Protein AF-A0ABD7S335-F1 (afdb_monomer_lite)

Structure (mmCIF, N/CA/C/O backbone):
data_AF-A0ABD7S335-F1
#
_entry.id   AF-A0ABD7S335-F1
#
loop_
_atom_site.group_PDB
_atom_site.id
_atom_site.type_symbol
_atom_site.label_atom_id
_atom_site.label_alt_id
_atom_site.label_comp_id
_atom_site.label_asym_id
_atom_site.label_entity_id
_atom_site.label_seq_id
_atom_site.pdbx_PDB_ins_code
_atom_site.Cartn_x
_atom_site.Cartn_y
_atom_site.Cartn_z
_atom_site.occupancy
_atom_site.B_iso_or_equiv
_atom_site.auth_seq_id
_atom_site.auth_comp_id
_atom_site.auth_asym_id
_atom_site.auth_atom_id
_atom_site.pdbx_PDB_model_num
ATOM 1 N N . MET A 1 1 ? -9.966 -29.761 9.589 1.00 39.41 1 MET A N 1
ATOM 2 C CA . MET A 1 1 ? -9.600 -28.384 9.201 1.00 39.41 1 MET A CA 1
ATOM 3 C C . MET A 1 1 ? -9.824 -28.304 7.700 1.00 39.41 1 MET A C 1
ATOM 5 O O . MET A 1 1 ? -9.151 -29.028 6.985 1.00 39.41 1 MET A O 1
ATOM 9 N N . GLN A 1 2 ? -10.872 -27.621 7.236 1.00 39.53 2 GLN A N 1
ATOM 10 C CA . GLN A 1 2 ? -11.146 -27.515 5.799 1.00 39.53 2 GLN A CA 1
ATOM 11 C C . GLN A 1 2 ? -10.191 -26.479 5.203 1.00 39.53 2 GLN A C 1
ATOM 13 O O . GLN A 1 2 ? -10.205 -25.332 5.644 1.00 39.53 2 GLN A O 1
ATOM 18 N N . ASP A 1 3 ? -9.372 -26.894 4.235 1.00 47.09 3 ASP A N 1
ATOM 19 C CA . ASP A 1 3 ? -8.602 -25.991 3.378 1.00 47.09 3 ASP A CA 1
ATOM 20 C C . ASP A 1 3 ? -9.585 -25.100 2.619 1.00 47.09 3 ASP A C 1
ATOM 22 O O . ASP A 1 3 ? -10.201 -25.501 1.626 1.00 47.09 3 ASP A O 1
ATOM 26 N N . GLN A 1 4 ? -9.792 -23.892 3.133 1.00 54.81 4 GLN A N 1
ATOM 27 C CA . GLN A 1 4 ? -10.591 -22.884 2.465 1.00 54.81 4 GLN A CA 1
ATOM 28 C C . GLN A 1 4 ? -9.792 -22.447 1.234 1.00 54.81 4 GLN A C 1
ATOM 30 O O . GLN A 1 4 ? -8.746 -21.809 1.354 1.00 54.81 4 GLN A O 1
ATOM 35 N N . LYS A 1 5 ? -10.234 -22.873 0.044 1.00 60.12 5 LYS A N 1
ATOM 36 C CA . LYS A 1 5 ? -9.581 -22.487 -1.210 1.00 60.12 5 LYS A CA 1
ATOM 37 C C . LYS A 1 5 ? -9.500 -20.955 -1.277 1.00 60.12 5 LYS A C 1
ATOM 39 O O . LYS A 1 5 ? -10.517 -20.308 -1.022 1.00 60.12 5 LYS A O 1
ATOM 44 N N . PRO A 1 6 ? -8.333 -20.384 -1.622 1.00 65.50 6 PRO A N 1
ATOM 45 C CA . PRO A 1 6 ? -8.178 -18.941 -1.725 1.00 65.50 6 PRO A CA 1
ATOM 46 C C . PRO A 1 6 ? -9.188 -18.363 -2.723 1.00 65.50 6 PRO A C 1
ATOM 48 O O . PRO A 1 6 ? -9.331 -18.876 -3.836 1.00 65.50 6 PRO A O 1
ATOM 51 N N . ASP A 1 7 ? -9.882 -17.297 -2.322 1.00 82.12 7 ASP A N 1
ATOM 52 C CA . ASP A 1 7 ? -10.802 -16.557 -3.187 1.00 82.12 7 ASP A CA 1
ATOM 53 C C . ASP A 1 7 ? -9.993 -15.715 -4.183 1.00 82.12 7 ASP A C 1
ATOM 55 O O . ASP A 1 7 ? -9.664 -14.548 -3.954 1.00 82.12 7 ASP A O 1
ATOM 59 N N . ILE A 1 8 ? -9.618 -16.352 -5.293 1.00 84.56 8 ILE A N 1
ATOM 60 C CA . ILE A 1 8 ? -8.799 -15.748 -6.347 1.00 84.56 8 ILE A CA 1
ATOM 61 C C . ILE A 1 8 ? -9.433 -14.462 -6.887 1.00 84.56 8 ILE A C 1
ATOM 63 O O . ILE A 1 8 ? -8.711 -13.501 -7.145 1.00 84.56 8 ILE A O 1
ATOM 67 N N . ALA A 1 9 ? -10.764 -14.406 -7.006 1.00 89.06 9 ALA A N 1
ATOM 68 C CA . ALA A 1 9 ? -11.453 -13.222 -7.515 1.00 89.06 9 ALA A CA 1
ATOM 69 C C . ALA A 1 9 ? -11.210 -12.012 -6.605 1.00 89.06 9 ALA A C 1
ATOM 71 O O . ALA A 1 9 ? -10.901 -10.918 -7.080 1.00 89.06 9 ALA A O 1
ATOM 72 N N . ARG A 1 10 ? -11.265 -12.223 -5.289 1.00 90.69 10 ARG A N 1
ATOM 73 C CA . ARG A 1 10 ? -11.003 -11.174 -4.305 1.00 90.69 10 ARG A CA 1
ATOM 74 C C . ARG A 1 10 ? -9.561 -10.674 -4.338 1.00 90.69 10 ARG A C 1
ATOM 76 O O . ARG A 1 10 ? -9.346 -9.464 -4.258 1.00 90.69 10 ARG A O 1
ATOM 83 N N . TYR A 1 11 ? -8.582 -11.566 -4.497 1.00 91.12 11 TYR A N 1
ATOM 84 C CA . TYR A 1 11 ? -7.186 -11.151 -4.671 1.00 91.12 11 TYR A CA 1
ATOM 85 C C . TYR A 1 11 ? -6.996 -10.347 -5.958 1.00 91.12 11 TYR A C 1
ATOM 87 O O . TYR A 1 11 ? -6.361 -9.297 -5.916 1.00 91.12 11 TYR A O 1
ATOM 95 N N . CYS A 1 12 ? -7.591 -10.776 -7.076 1.00 91.81 12 CYS A N 1
ATOM 96 C CA . CYS A 1 12 ? -7.545 -10.033 -8.336 1.00 91.81 12 CYS A CA 1
ATOM 97 C C . CYS A 1 12 ? -8.114 -8.615 -8.194 1.00 91.81 12 CYS A C 1
ATOM 99 O O . CYS A 1 12 ? -7.468 -7.670 -8.637 1.00 91.81 12 CYS A O 1
ATOM 101 N N . ILE A 1 13 ? -9.258 -8.450 -7.520 1.00 94.12 13 ILE A N 1
ATOM 102 C CA . ILE A 1 13 ? -9.856 -7.129 -7.257 1.00 94.12 13 ILE A CA 1
ATOM 103 C C . ILE A 1 13 ? -8.907 -6.249 -6.433 1.00 94.12 13 ILE A C 1
ATOM 105 O O . ILE A 1 13 ? -8.735 -5.069 -6.737 1.00 94.12 13 ILE A O 1
ATOM 109 N N . ALA A 1 14 ? -8.268 -6.809 -5.404 1.00 95.25 14 ALA A N 1
ATOM 110 C CA . ALA A 1 14 ? -7.323 -6.069 -4.572 1.00 95.25 14 ALA A CA 1
ATOM 111 C C . ALA A 1 14 ? -6.071 -5.639 -5.358 1.00 95.25 14 ALA A C 1
ATOM 113 O O . ALA A 1 14 ? -5.655 -4.486 -5.260 1.00 95.25 14 ALA A O 1
ATOM 114 N N . ILE A 1 15 ? -5.513 -6.535 -6.179 1.00 93.75 15 ILE A N 1
ATOM 115 C CA . ILE A 1 15 ? -4.369 -6.257 -7.064 1.00 93.75 15 ILE A CA 1
ATOM 116 C C . ILE A 1 15 ? -4.726 -5.170 -8.080 1.00 93.75 15 ILE A C 1
ATOM 118 O O . ILE A 1 15 ? -3.959 -4.232 -8.285 1.00 93.75 15 ILE A O 1
ATOM 122 N N . GLU A 1 16 ? -5.899 -5.274 -8.703 1.00 93.06 16 GLU A N 1
ATOM 123 C CA . GLU A 1 16 ? -6.377 -4.284 -9.661 1.00 93.06 16 GLU A CA 1
ATOM 124 C C . GLU A 1 16 ? -6.583 -2.919 -8.994 1.00 93.06 16 GLU A C 1
ATOM 126 O O . GLU A 1 16 ? -6.170 -1.898 -9.544 1.00 93.06 16 GLU A O 1
ATOM 131 N N . GLY A 1 17 ? -7.171 -2.888 -7.795 1.00 95.00 17 GLY A N 1
ATOM 132 C CA . GLY A 1 17 ? -7.332 -1.668 -7.006 1.00 95.00 17 GLY A CA 1
ATOM 133 C C . GLY A 1 17 ? -5.994 -1.013 -6.658 1.00 95.00 17 GLY A C 1
ATOM 134 O O . GLY A 1 17 ? -5.850 0.199 -6.821 1.00 95.00 17 GLY A O 1
ATOM 135 N N . ALA A 1 18 ? -5.009 -1.811 -6.240 1.00 94.81 18 ALA A N 1
ATOM 136 C CA . ALA A 1 18 ? -3.652 -1.359 -5.937 1.00 94.81 18 ALA A CA 1
ATOM 137 C C . ALA A 1 18 ? -2.973 -0.745 -7.173 1.00 94.81 18 ALA A C 1
ATOM 139 O O . ALA A 1 18 ? -2.499 0.391 -7.139 1.00 94.81 18 ALA A O 1
ATOM 140 N N . LEU A 1 19 ? -3.024 -1.447 -8.309 1.00 92.19 19 LEU A N 1
ATOM 141 C CA . LEU A 1 19 ? -2.454 -0.955 -9.559 1.00 92.19 19 LEU A CA 1
ATOM 142 C C . LEU A 1 19 ? -3.159 0.319 -10.048 1.00 92.19 19 LEU A C 1
ATOM 144 O O . LEU A 1 19 ? -2.493 1.290 -10.397 1.00 92.19 19 LEU A O 1
ATOM 148 N N . ARG A 1 20 ? -4.498 0.360 -10.034 1.00 91.81 20 ARG A N 1
ATOM 149 C CA . ARG A 1 20 ? -5.276 1.556 -10.410 1.00 91.81 20 ARG A CA 1
ATOM 150 C C . ARG A 1 20 ? -4.929 2.759 -9.535 1.00 91.81 20 ARG A C 1
ATOM 152 O O . ARG A 1 20 ? -4.856 3.872 -10.048 1.00 91.81 20 ARG A O 1
ATOM 159 N N . GLN A 1 21 ? -4.698 2.543 -8.241 1.00 92.12 21 GLN A N 1
ATOM 160 C CA . GLN A 1 21 ? -4.299 3.598 -7.317 1.00 92.12 21 GLN A CA 1
ATOM 161 C C . GLN A 1 21 ? -2.952 4.216 -7.721 1.00 92.12 21 GLN A C 1
ATOM 163 O O . GLN A 1 21 ? -2.857 5.440 -7.797 1.00 92.12 21 GLN A O 1
ATOM 168 N N . VAL A 1 22 ? -1.947 3.405 -8.053 1.00 92.06 22 VAL A N 1
ATOM 169 C CA . VAL A 1 22 ? -0.649 3.910 -8.535 1.00 92.06 22 VAL A CA 1
ATOM 170 C C . VAL A 1 22 ? -0.778 4.580 -9.901 1.00 92.06 22 VAL A C 1
ATOM 172 O O . VAL A 1 22 ? -0.309 5.698 -10.095 1.00 92.06 22 VAL A O 1
ATOM 175 N N . LEU A 1 23 ? -1.462 3.934 -10.847 1.00 89.44 23 LEU A N 1
ATOM 176 C CA . LEU A 1 23 ? -1.638 4.462 -12.203 1.00 89.44 23 LEU A CA 1
ATOM 177 C C . LEU A 1 23 ? -2.492 5.737 -12.245 1.00 89.44 23 LEU A C 1
ATOM 179 O O . LEU A 1 23 ? -2.449 6.462 -13.231 1.00 89.44 23 LEU A O 1
ATOM 183 N N . SER A 1 24 ? -3.239 6.053 -11.185 1.00 89.94 24 SER A N 1
ATOM 184 C CA . SER A 1 24 ? -3.917 7.349 -11.071 1.00 89.94 24 SER A CA 1
ATOM 185 C C . SER A 1 24 ? -2.943 8.529 -10.928 1.00 89.94 24 SER A C 1
ATOM 187 O O . SER A 1 24 ? -3.320 9.657 -11.235 1.00 89.94 24 SER A O 1
ATOM 189 N N . LEU A 1 25 ? -1.698 8.272 -10.505 1.00 88.06 25 LEU A N 1
ATOM 190 C CA . LEU A 1 25 ? -0.647 9.281 -10.331 1.00 88.06 25 LEU A CA 1
ATOM 191 C C . LEU A 1 25 ? 0.219 9.476 -11.575 1.00 88.06 25 LEU A C 1
ATOM 193 O O . LEU A 1 25 ? 0.811 10.537 -11.752 1.00 88.06 25 LEU A O 1
ATOM 197 N N . TYR A 1 26 ? 0.291 8.460 -12.434 1.00 85.38 26 TYR A N 1
ATOM 198 C CA . TYR A 1 26 ? 1.203 8.414 -13.572 1.00 85.38 26 TYR A CA 1
ATOM 199 C C . TYR A 1 26 ? 0.415 8.297 -14.876 1.00 85.38 26 TYR A C 1
ATOM 201 O O . TYR A 1 26 ? -0.357 7.358 -15.073 1.00 85.38 26 TYR A O 1
ATOM 209 N N . LYS A 1 27 ? 0.597 9.249 -15.799 1.00 68.06 27 LYS A N 1
ATOM 210 C CA . LYS A 1 27 ? -0.079 9.203 -17.103 1.00 68.06 27 LYS A CA 1
ATOM 211 C C . LYS A 1 27 ? 0.411 7.997 -17.920 1.00 68.06 27 LYS A C 1
ATOM 213 O O . LYS A 1 27 ? 1.586 7.885 -18.231 1.00 68.06 27 LYS A O 1
ATOM 218 N N . GLN A 1 28 ? -0.541 7.124 -18.259 1.00 65.88 28 GLN A N 1
ATOM 219 C CA . GLN A 1 28 ? -0.529 6.020 -19.234 1.00 65.88 28 GLN A CA 1
ATOM 220 C C . GLN A 1 28 ? 0.839 5.474 -19.691 1.00 65.88 28 GLN A C 1
ATOM 222 O O . GLN A 1 28 ? 1.265 5.688 -20.826 1.00 65.88 28 GLN A O 1
ATOM 227 N N . HIS A 1 29 ? 1.415 4.595 -18.869 1.00 65.00 29 HIS A N 1
ATOM 228 C CA . HIS A 1 29 ? 2.224 3.480 -19.359 1.00 65.00 29 HIS A CA 1
ATOM 229 C C . HIS A 1 29 ? 1.542 2.159 -18.979 1.00 65.00 29 HIS A C 1
ATOM 231 O O . HIS A 1 29 ? 1.222 1.964 -17.805 1.00 65.00 29 HIS A O 1
ATOM 237 N N . PRO A 1 30 ? 1.276 1.249 -19.935 1.00 67.75 30 PRO A N 1
ATOM 238 C CA . PRO A 1 30 ? 0.695 -0.046 -19.611 1.00 67.75 30 PRO A CA 1
ATOM 239 C C . PRO A 1 30 ? 1.702 -0.870 -18.798 1.00 67.75 30 PRO A C 1
ATOM 241 O O . PRO A 1 30 ? 2.723 -1.315 -19.322 1.00 67.75 30 PRO A O 1
ATOM 244 N N . VAL A 1 31 ? 1.402 -1.073 -17.514 1.00 73.44 31 VAL A N 1
ATOM 245 C CA . VAL A 1 31 ? 2.143 -1.972 -16.621 1.00 73.44 31 VAL A CA 1
ATOM 246 C C . VAL A 1 31 ? 1.372 -3.280 -16.510 1.00 73.44 31 VAL A C 1
ATOM 248 O O . VAL A 1 31 ? 0.191 -3.287 -16.168 1.00 73.44 31 VAL A O 1
ATOM 251 N N . SER A 1 32 ? 2.038 -4.394 -16.808 1.00 77.25 32 SER A N 1
ATOM 252 C CA . SER A 1 32 ? 1.488 -5.736 -16.585 1.00 77.25 32 SER A CA 1
ATOM 253 C C . SER A 1 32 ? 2.020 -6.309 -15.274 1.00 77.25 32 SER A C 1
ATOM 255 O O . SER A 1 32 ? 3.164 -6.050 -14.906 1.00 77.25 32 SER A O 1
ATOM 257 N N . ILE A 1 33 ? 1.215 -7.107 -14.572 1.00 78.94 33 ILE A N 1
ATOM 258 C CA . ILE A 1 33 ? 1.623 -7.758 -13.322 1.00 78.94 33 ILE A CA 1
ATOM 259 C C . ILE A 1 33 ? 1.394 -9.259 -13.436 1.00 78.94 33 ILE A C 1
ATOM 261 O O . ILE A 1 33 ? 0.289 -9.717 -13.718 1.00 78.94 33 ILE A O 1
ATOM 265 N N . HIS A 1 34 ? 2.440 -10.024 -13.154 1.00 85.75 34 HIS A N 1
ATOM 266 C CA . HIS A 1 34 ? 2.357 -11.430 -12.796 1.00 85.75 34 HIS A CA 1
ATOM 267 C C . HIS A 1 34 ? 2.606 -11.550 -11.298 1.00 85.75 34 HIS A C 1
ATOM 269 O O . HIS A 1 34 ? 3.662 -11.145 -10.817 1.00 85.75 34 HIS A O 1
ATOM 275 N N . ILE A 1 35 ? 1.654 -12.121 -10.565 1.00 83.62 35 ILE A N 1
ATOM 276 C CA . ILE A 1 35 ? 1.804 -12.364 -9.133 1.00 83.62 35 ILE A CA 1
ATOM 277 C C . ILE A 1 35 ? 1.691 -13.853 -8.829 1.00 83.62 35 ILE A C 1
ATOM 279 O O . ILE A 1 35 ? 0.757 -14.530 -9.256 1.00 83.62 35 ILE A O 1
ATOM 283 N N . TYR A 1 36 ? 2.660 -14.358 -8.078 1.00 87.25 36 TYR A N 1
ATOM 284 C CA . TYR A 1 36 ? 2.686 -15.718 -7.566 1.00 87.25 36 TYR A CA 1
ATOM 285 C C . TYR A 1 36 ? 2.209 -15.691 -6.112 1.00 87.25 36 TYR A C 1
ATOM 287 O O . TYR A 1 36 ? 2.894 -15.152 -5.242 1.00 87.25 36 TYR A O 1
ATOM 295 N N . LEU A 1 37 ? 1.025 -16.250 -5.851 1.00 85.44 37 LEU A N 1
ATOM 296 C CA . LEU A 1 37 ? 0.488 -16.397 -4.497 1.00 85.44 37 LEU A CA 1
ATOM 297 C C . LEU A 1 37 ? 1.050 -17.675 -3.871 1.00 85.44 37 LEU A C 1
ATOM 299 O O . LEU A 1 37 ? 0.798 -18.775 -4.365 1.00 85.44 37 LEU A O 1
ATOM 303 N N . LEU A 1 38 ? 1.835 -17.526 -2.808 1.00 83.25 38 LEU A N 1
ATOM 304 C CA . LEU A 1 38 ? 2.573 -18.619 -2.181 1.00 83.25 38 LEU A CA 1
ATOM 305 C C . LEU A 1 38 ? 1.833 -19.113 -0.937 1.00 83.25 38 LEU A C 1
ATOM 307 O O . LEU A 1 38 ? 1.694 -18.346 0.015 1.00 83.25 38 LEU A O 1
ATOM 311 N N . PRO A 1 39 ? 1.383 -20.376 -0.887 1.00 80.62 39 PRO A N 1
ATOM 312 C CA . PRO A 1 39 ? 0.837 -20.952 0.335 1.00 80.62 39 PRO A CA 1
ATOM 313 C C . PRO A 1 39 ? 1.836 -20.883 1.497 1.00 80.62 39 PRO A C 1
ATOM 315 O O . PRO A 1 39 ? 3.053 -20.890 1.292 1.00 80.62 39 PRO A O 1
ATOM 318 N N . ALA A 1 40 ? 1.327 -20.865 2.729 1.00 69.25 40 ALA A N 1
ATOM 319 C CA . ALA A 1 40 ? 2.171 -20.893 3.918 1.00 69.25 40 ALA A CA 1
ATOM 320 C C . ALA A 1 40 ? 3.139 -22.094 3.886 1.00 69.25 40 ALA A C 1
ATOM 322 O O . ALA A 1 40 ? 2.730 -23.228 3.646 1.00 69.25 40 ALA A O 1
ATOM 323 N N . GLY A 1 41 ? 4.430 -21.839 4.123 1.00 63.16 41 GLY A N 1
ATOM 324 C CA . GLY A 1 41 ? 5.478 -22.868 4.109 1.00 63.16 41 GLY A CA 1
ATOM 325 C C . GLY A 1 41 ? 6.014 -23.246 2.721 1.00 63.16 41 GLY A C 1
ATOM 326 O O . GLY A 1 41 ? 6.905 -24.088 2.638 1.00 63.16 41 GLY A O 1
ATOM 327 N N . ALA A 1 42 ? 5.528 -22.631 1.637 1.00 66.38 42 ALA A N 1
ATOM 328 C CA . ALA A 1 42 ? 6.054 -22.868 0.296 1.00 66.38 42 ALA A CA 1
ATOM 329 C C . ALA A 1 42 ? 7.335 -22.055 0.033 1.00 66.38 42 ALA A C 1
ATOM 331 O O . ALA A 1 42 ? 7.367 -20.836 0.206 1.00 66.38 42 ALA A O 1
ATOM 332 N N . GLY A 1 43 ? 8.389 -22.726 -0.437 1.00 56.91 43 GLY A N 1
ATOM 333 C CA . GLY A 1 43 ? 9.563 -22.065 -1.004 1.00 56.91 43 GLY A CA 1
ATOM 334 C C . GLY A 1 43 ? 9.288 -21.618 -2.440 1.00 56.91 43 GLY A C 1
ATOM 335 O O . GLY A 1 43 ? 8.706 -22.367 -3.223 1.00 56.91 43 GLY A O 1
ATOM 336 N N . PHE A 1 44 ? 9.730 -20.415 -2.804 1.00 57.34 44 PHE A N 1
ATOM 337 C CA . PHE A 1 44 ? 9.610 -19.899 -4.165 1.00 57.34 44 PHE A CA 1
ATOM 338 C C . PHE A 1 44 ? 10.985 -19.602 -4.749 1.00 57.34 44 PHE A C 1
ATOM 340 O O . PHE A 1 44 ? 11.778 -18.861 -4.172 1.00 57.34 44 PHE A O 1
ATOM 347 N N . LYS A 1 45 ? 11.258 -20.180 -5.918 1.00 51.22 45 LYS A N 1
ATOM 348 C CA . LYS A 1 45 ? 12.442 -19.878 -6.716 1.00 51.22 45 LYS A CA 1
ATOM 349 C C . LYS A 1 45 ? 11.985 -19.596 -8.136 1.00 51.22 45 LYS A C 1
ATOM 351 O O . LYS A 1 45 ? 11.616 -20.512 -8.864 1.00 51.22 45 LYS A O 1
ATOM 356 N N . TYR A 1 46 ? 12.022 -18.328 -8.519 1.00 50.47 46 TYR A N 1
ATOM 357 C CA . TYR A 1 46 ? 11.766 -17.909 -9.886 1.00 50.47 46 TYR A CA 1
ATOM 358 C C . TYR A 1 46 ? 13.023 -17.283 -10.462 1.00 50.47 46 TYR A C 1
ATOM 360 O O . TYR A 1 46 ? 13.488 -16.238 -10.017 1.00 50.47 46 TYR A O 1
ATOM 368 N N . THR A 1 47 ? 13.589 -17.957 -11.452 1.00 44.16 47 THR A N 1
ATOM 369 C CA . THR A 1 47 ? 14.720 -17.468 -12.233 1.00 44.16 47 THR A CA 1
ATOM 370 C C . THR A 1 47 ? 14.232 -17.245 -13.654 1.00 44.16 47 THR A C 1
ATOM 372 O O . THR A 1 47 ? 14.098 -18.203 -14.414 1.00 44.16 47 THR A O 1
ATOM 375 N N . LYS A 1 48 ? 13.965 -15.989 -14.021 1.00 44.47 48 LYS A N 1
ATOM 376 C CA . LYS A 1 48 ? 13.873 -15.592 -15.430 1.00 44.47 48 LYS A CA 1
ATOM 377 C C . LYS A 1 48 ? 15.136 -14.831 -15.808 1.00 44.47 48 LYS A C 1
ATOM 379 O O . LYS A 1 48 ? 15.303 -13.669 -15.463 1.00 44.47 48 LYS A O 1
ATOM 384 N N . SER A 1 49 ? 16.014 -15.495 -16.544 1.00 37.78 49 SER A N 1
ATOM 385 C CA . SER A 1 49 ? 17.079 -14.872 -17.321 1.00 37.78 49 SER A CA 1
ATOM 386 C C . SER A 1 49 ? 16.544 -14.626 -18.733 1.00 37.78 49 SER A C 1
ATOM 388 O O . SER A 1 49 ? 16.606 -15.498 -19.593 1.00 37.78 49 SER A O 1
ATOM 390 N N . SER A 1 50 ? 15.970 -13.451 -18.996 1.00 36.09 50 SER A N 1
ATOM 391 C CA . SER A 1 50 ? 15.649 -13.070 -20.377 1.00 36.09 50 SER A CA 1
ATOM 392 C C . SER A 1 50 ? 15.813 -11.574 -20.611 1.00 36.09 50 SER A C 1
ATOM 394 O O . SER A 1 50 ? 14.975 -10.769 -20.215 1.00 36.09 50 SER A O 1
ATOM 396 N N . PHE A 1 51 ? 16.878 -11.236 -21.336 1.00 32.00 51 PHE A N 1
ATOM 397 C CA . PHE A 1 51 ? 17.217 -9.920 -21.884 1.00 32.00 51 PHE A CA 1
ATOM 398 C C . PHE A 1 51 ? 16.330 -9.556 -23.099 1.00 32.00 51 PHE A C 1
ATOM 400 O O . PHE A 1 51 ? 16.811 -9.146 -24.152 1.00 32.00 51 PHE A O 1
ATOM 407 N N . ARG A 1 52 ? 15.010 -9.752 -22.992 1.00 35.25 52 ARG A N 1
ATOM 408 C CA . ARG A 1 52 ? 14.033 -9.284 -23.989 1.00 35.25 52 ARG A CA 1
ATOM 409 C C . ARG A 1 52 ? 12.853 -8.641 -23.277 1.00 35.25 52 ARG A C 1
ATOM 411 O O . ARG A 1 52 ? 11.952 -9.321 -22.797 1.00 35.25 52 ARG A O 1
ATOM 418 N N . VAL A 1 53 ? 12.895 -7.315 -23.214 1.00 41.34 53 VAL A N 1
ATOM 419 C CA . VAL A 1 53 ? 11.817 -6.462 -22.714 1.00 41.34 53 VAL A CA 1
ATOM 420 C C . VAL A 1 53 ? 10.812 -6.279 -23.851 1.00 41.34 53 VAL A C 1
ATOM 422 O O . VAL A 1 53 ? 10.951 -5.379 -24.671 1.00 41.34 53 VAL A O 1
ATOM 425 N N . SER A 1 54 ? 9.817 -7.161 -23.946 1.00 42.09 54 SER A N 1
ATOM 426 C CA . SER A 1 54 ? 8.600 -6.882 -24.718 1.00 42.09 54 SER A CA 1
ATOM 427 C C . SER A 1 54 ? 7.482 -6.541 -23.731 1.00 42.09 54 SER A C 1
ATOM 429 O O . SER A 1 54 ? 6.636 -7.378 -23.424 1.00 42.09 54 SER A O 1
ATOM 431 N N . GLY A 1 55 ? 7.540 -5.331 -23.171 1.00 55.72 55 GLY A N 1
ATOM 432 C CA . GLY A 1 55 ? 6.559 -4.802 -22.220 1.00 55.72 55 GLY A CA 1
ATOM 433 C C . GLY A 1 55 ? 7.066 -4.699 -20.780 1.00 55.72 55 GLY A C 1
ATOM 434 O O . GLY A 1 55 ? 7.873 -5.507 -20.316 1.00 55.72 55 GLY A O 1
ATOM 435 N N . THR A 1 56 ? 6.574 -3.691 -20.063 1.00 68.19 56 THR A N 1
ATOM 436 C CA . THR A 1 56 ? 6.931 -3.426 -18.669 1.00 68.19 56 THR A CA 1
ATOM 437 C C . THR A 1 56 ? 6.099 -4.321 -17.745 1.00 68.19 56 THR A C 1
ATOM 439 O O . THR A 1 56 ? 4.987 -3.972 -17.353 1.00 68.19 56 THR A O 1
ATOM 442 N N . THR A 1 57 ? 6.600 -5.530 -17.464 1.00 76.19 57 THR A N 1
ATOM 443 C CA . THR A 1 57 ? 5.901 -6.526 -16.630 1.00 76.19 57 THR A CA 1
ATOM 444 C C . THR A 1 57 ? 6.592 -6.706 -15.280 1.00 76.19 57 THR A C 1
ATOM 446 O O . THR A 1 57 ? 7.752 -7.115 -15.244 1.00 76.19 57 THR A O 1
ATOM 449 N N . LEU A 1 58 ? 5.871 -6.489 -14.178 1.00 78.75 58 LEU A N 1
ATOM 450 C CA . LEU A 1 58 ? 6.311 -6.853 -12.828 1.00 78.75 58 LEU A CA 1
ATOM 451 C C . LEU A 1 58 ? 6.029 -8.330 -12.566 1.00 78.75 58 LEU A C 1
ATOM 453 O O . LEU A 1 58 ? 4.936 -8.817 -12.840 1.00 78.75 58 LEU A O 1
ATOM 457 N N . SER A 1 59 ? 7.013 -9.052 -12.033 1.00 82.62 59 SER A N 1
ATOM 458 C CA . SER A 1 59 ? 6.844 -10.426 -11.550 1.00 82.62 59 SER A CA 1
ATOM 459 C C . SER A 1 59 ? 7.056 -10.442 -10.042 1.00 82.62 59 SER A C 1
ATOM 461 O O . SER A 1 59 ? 8.186 -10.306 -9.585 1.00 82.62 59 SER A O 1
ATOM 463 N N . LEU A 1 60 ? 5.971 -10.594 -9.288 1.00 83.25 60 LEU A N 1
ATOM 464 C CA . LEU A 1 60 ? 5.929 -10.457 -7.834 1.00 83.25 60 LEU A CA 1
ATOM 465 C C . LEU A 1 60 ? 5.576 -11.787 -7.179 1.00 83.25 60 LEU A C 1
ATOM 467 O O . LEU A 1 60 ? 4.826 -12.581 -7.741 1.00 83.25 60 LEU A O 1
ATOM 471 N N . ALA A 1 61 ? 6.068 -12.021 -5.969 1.00 84.38 61 ALA A N 1
ATOM 472 C CA . ALA A 1 61 ? 5.689 -13.178 -5.170 1.00 84.38 61 ALA A CA 1
ATOM 473 C C . ALA A 1 61 ? 5.180 -12.711 -3.809 1.00 84.38 61 ALA A C 1
ATOM 475 O O . ALA A 1 61 ? 5.864 -11.959 -3.119 1.00 84.38 61 ALA A O 1
ATOM 476 N N . ALA A 1 62 ? 3.982 -13.154 -3.430 1.00 83.94 62 ALA A N 1
ATOM 477 C CA . ALA A 1 62 ? 3.338 -12.751 -2.189 1.00 83.94 62 ALA A CA 1
ATOM 478 C C . ALA A 1 62 ? 2.963 -13.983 -1.353 1.00 83.94 62 ALA A C 1
ATOM 480 O O . ALA A 1 62 ? 2.275 -14.872 -1.863 1.00 83.94 62 ALA A O 1
ATOM 481 N N . PRO A 1 63 ? 3.377 -14.055 -0.076 1.00 84.00 63 PRO A N 1
ATOM 482 C CA . PRO A 1 63 ? 2.924 -15.106 0.822 1.00 84.00 63 PRO A CA 1
ATOM 483 C C . PRO A 1 63 ? 1.440 -14.941 1.169 1.00 84.00 63 PRO A C 1
ATOM 485 O O . PRO A 1 63 ? 0.960 -13.836 1.427 1.00 84.00 63 PRO A O 1
ATOM 488 N N . LEU A 1 64 ? 0.732 -16.065 1.227 1.00 86.25 64 LEU A N 1
ATOM 489 C CA . LEU A 1 64 ? -0.600 -16.179 1.801 1.00 86.25 64 LEU A CA 1
ATOM 490 C C . LEU A 1 64 ? -0.478 -16.545 3.280 1.00 86.25 64 LEU A C 1
ATOM 492 O O . LEU A 1 64 ? 0.172 -17.521 3.659 1.00 86.25 64 LEU A O 1
ATOM 496 N N . PHE A 1 65 ? -1.133 -15.753 4.116 1.00 85.44 65 PHE A N 1
ATOM 497 C CA . PHE A 1 65 ? -1.267 -15.987 5.544 1.00 85.44 65 PHE A CA 1
ATOM 498 C C . PHE A 1 65 ? -2.601 -16.671 5.848 1.00 85.44 65 PHE A C 1
ATOM 500 O O . PHE A 1 65 ? -3.561 -16.567 5.086 1.00 85.44 65 PHE A O 1
ATOM 507 N N . THR A 1 66 ? -2.678 -17.324 7.009 1.00 85.62 66 THR A N 1
ATOM 508 C CA . THR A 1 66 ? -3.937 -17.872 7.542 1.00 85.62 66 THR A CA 1
ATOM 509 C C . THR A 1 66 ? -4.989 -16.787 7.784 1.00 85.62 66 THR A C 1
ATOM 511 O O . THR A 1 66 ? -6.184 -17.044 7.695 1.00 85.62 66 THR A O 1
ATOM 514 N N . ASP A 1 67 ? -4.543 -15.565 8.075 1.00 87.50 67 ASP A N 1
ATOM 515 C CA . ASP A 1 67 ? -5.374 -14.369 8.134 1.00 87.50 67 ASP A CA 1
ATOM 516 C C . ASP A 1 67 ? -5.510 -13.756 6.734 1.00 87.50 67 ASP A C 1
ATOM 518 O O . ASP A 1 67 ? -4.593 -13.106 6.231 1.00 87.50 67 ASP A O 1
ATOM 522 N N . ASP A 1 68 ? -6.670 -13.946 6.109 1.00 88.75 68 ASP A N 1
ATOM 523 C CA . ASP A 1 68 ? -6.948 -13.454 4.758 1.00 88.75 68 ASP A CA 1
ATOM 524 C C . ASP A 1 68 ? -6.833 -11.923 4.629 1.00 88.75 68 ASP A C 1
ATOM 526 O O . ASP A 1 68 ? -6.335 -11.417 3.624 1.00 88.75 68 ASP A O 1
ATOM 530 N N . GLN A 1 69 ? -7.209 -11.161 5.664 1.00 90.50 69 GLN A N 1
ATOM 531 C CA . GLN A 1 69 ? -7.023 -9.705 5.641 1.00 90.50 69 GLN A CA 1
ATOM 532 C C . GLN A 1 69 ? -5.547 -9.328 5.641 1.00 90.50 69 GLN A C 1
ATOM 534 O O . GLN A 1 69 ? -5.160 -8.362 4.984 1.00 90.50 69 GLN A O 1
ATOM 539 N N . ARG A 1 70 ? -4.715 -10.113 6.330 1.00 90.38 70 ARG A N 1
ATOM 540 C CA . ARG A 1 70 ? -3.266 -9.934 6.285 1.00 90.38 70 ARG A CA 1
ATOM 541 C C . ARG A 1 70 ? -2.712 -10.237 4.895 1.00 90.38 70 ARG A C 1
ATOM 543 O O . ARG A 1 70 ? -1.862 -9.483 4.427 1.00 90.38 70 ARG A O 1
ATOM 550 N N . SER A 1 71 ? -3.203 -11.282 4.230 1.00 91.06 71 SER A N 1
ATOM 551 C CA . SER A 1 71 ? -2.835 -11.603 2.843 1.00 91.06 71 SER A CA 1
ATOM 552 C C . SER A 1 71 ? -3.184 -10.459 1.894 1.00 91.06 71 SER A C 1
ATOM 554 O O . SER A 1 71 ? -2.318 -9.991 1.159 1.00 91.06 71 SER A O 1
ATOM 556 N N . LEU A 1 72 ? -4.418 -9.950 1.959 1.00 94.69 72 LEU A N 1
ATOM 557 C CA . LEU A 1 72 ? -4.870 -8.832 1.126 1.00 94.69 72 LEU A CA 1
ATOM 558 C C . LEU A 1 72 ? -4.052 -7.563 1.369 1.00 94.69 72 LEU A C 1
ATOM 560 O O . LEU A 1 72 ? -3.594 -6.955 0.405 1.00 94.69 72 LEU A O 1
ATOM 564 N N . GLY A 1 73 ? -3.821 -7.196 2.634 1.00 94.62 73 GLY A N 1
ATOM 565 C CA . GLY A 1 73 ? -2.999 -6.036 2.983 1.00 94.62 73 GLY A CA 1
ATOM 566 C C . GLY A 1 73 ? -1.586 -6.144 2.415 1.00 94.62 73 GLY A C 1
ATOM 567 O O . GLY A 1 73 ? -1.122 -5.221 1.760 1.00 94.62 73 GLY A O 1
ATOM 568 N N . ASN A 1 74 ? -0.939 -7.304 2.574 1.00 91.88 74 ASN A N 1
ATOM 569 C CA . ASN A 1 74 ? 0.407 -7.555 2.055 1.00 91.88 74 ASN A CA 1
ATOM 570 C C . ASN A 1 74 ? 0.468 -7.510 0.520 1.00 91.88 74 ASN A C 1
ATOM 572 O O . ASN A 1 74 ? 1.425 -6.997 -0.044 1.00 91.88 74 ASN A O 1
ATOM 576 N N . ILE A 1 75 ? -0.541 -8.05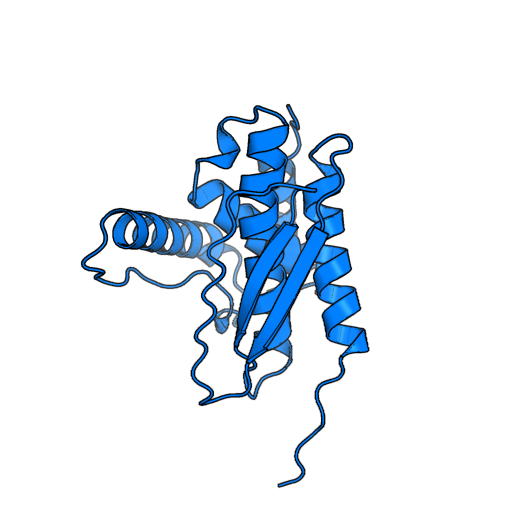9 -0.161 1.00 93.25 75 ILE A N 1
ATOM 577 C CA . ILE A 1 75 ? -0.609 -8.054 -1.628 1.00 93.25 75 ILE A CA 1
ATOM 578 C C . ILE A 1 75 ? -0.799 -6.632 -2.158 1.00 93.25 75 ILE A C 1
ATOM 580 O O . ILE A 1 75 ? -0.095 -6.240 -3.084 1.00 93.25 75 ILE A O 1
ATOM 584 N N . VAL A 1 76 ? -1.727 -5.864 -1.579 1.00 96.31 76 VAL A N 1
ATOM 585 C CA . VAL A 1 76 ? -1.963 -4.468 -1.978 1.00 96.31 76 VAL A CA 1
ATOM 586 C C . VAL A 1 76 ? -0.717 -3.623 -1.739 1.00 96.31 76 VAL A C 1
ATOM 588 O O . VAL A 1 76 ? -0.339 -2.855 -2.617 1.00 96.31 76 VAL A O 1
ATOM 591 N N . ASP A 1 77 ? -0.063 -3.803 -0.591 1.00 94.75 77 ASP A N 1
ATOM 592 C CA . ASP A 1 77 ? 1.184 -3.119 -0.253 1.00 94.75 77 ASP A CA 1
ATOM 593 C C . ASP A 1 77 ? 2.278 -3.391 -1.290 1.00 94.75 77 ASP A C 1
ATOM 595 O O . ASP A 1 77 ? 2.759 -2.460 -1.931 1.00 94.75 77 ASP A O 1
ATOM 599 N N . LEU A 1 78 ? 2.586 -4.672 -1.524 1.00 93.44 78 LEU A N 1
ATOM 600 C CA . LEU A 1 78 ? 3.626 -5.113 -2.453 1.00 93.44 78 LEU A CA 1
ATOM 601 C C . LEU A 1 78 ? 3.358 -4.633 -3.882 1.00 93.44 78 LEU A C 1
ATOM 603 O O . LEU A 1 78 ? 4.252 -4.116 -4.545 1.00 93.44 78 LEU A O 1
ATOM 607 N N . VAL A 1 79 ? 2.127 -4.802 -4.370 1.00 92.69 79 VAL A N 1
ATOM 608 C CA . VAL A 1 79 ? 1.764 -4.382 -5.728 1.00 92.69 79 VAL A CA 1
ATOM 609 C C . VAL A 1 79 ? 1.929 -2.878 -5.884 1.00 92.69 79 VAL A C 1
ATOM 611 O O . VAL A 1 79 ? 2.525 -2.439 -6.864 1.00 92.69 79 VAL A O 1
ATOM 614 N N . SER A 1 80 ? 1.425 -2.090 -4.936 1.00 95.12 80 SER A N 1
ATOM 615 C CA . SER A 1 80 ? 1.501 -0.635 -5.020 1.00 95.12 80 SER A CA 1
ATOM 616 C C . SER A 1 80 ? 2.921 -0.102 -4.853 1.00 95.12 80 SER A C 1
ATOM 618 O O . SER A 1 80 ? 3.298 0.821 -5.567 1.00 95.12 80 SER A O 1
ATOM 620 N N . HIS A 1 81 ? 3.715 -0.693 -3.961 1.00 94.88 81 HIS A N 1
ATOM 621 C CA . HIS A 1 81 ? 5.119 -0.346 -3.749 1.00 94.88 81 HIS A CA 1
ATOM 622 C C . HIS A 1 81 ? 5.942 -0.551 -5.032 1.00 94.88 81 HIS A C 1
ATOM 624 O O . HIS A 1 81 ? 6.583 0.369 -5.535 1.00 94.88 81 HIS A O 1
ATOM 630 N N . GLU A 1 82 ? 5.849 -1.734 -5.636 1.00 91.88 82 GLU A N 1
ATOM 631 C CA . GLU A 1 82 ? 6.640 -2.082 -6.822 1.00 91.88 82 GLU A CA 1
ATOM 632 C C . GLU A 1 82 ? 6.127 -1.383 -8.088 1.00 91.88 82 GLU A C 1
ATOM 634 O O . GLU A 1 82 ? 6.901 -0.940 -8.941 1.00 91.88 82 GLU A O 1
ATOM 639 N N . ALA A 1 83 ? 4.804 -1.229 -8.213 1.00 91.06 83 ALA A N 1
ATOM 640 C CA . ALA A 1 83 ? 4.221 -0.455 -9.301 1.00 91.06 83 ALA A CA 1
ATOM 641 C C . ALA A 1 83 ? 4.607 1.024 -9.212 1.00 91.06 83 ALA A C 1
ATOM 643 O O . ALA A 1 83 ? 4.768 1.649 -10.257 1.00 91.06 83 ALA A O 1
ATOM 644 N N . PHE A 1 84 ? 4.774 1.582 -8.010 1.00 92.56 84 PHE A N 1
ATOM 645 C CA . PHE A 1 84 ? 5.215 2.963 -7.821 1.00 92.56 84 PHE A CA 1
ATOM 646 C C . PHE A 1 84 ? 6.633 3.179 -8.339 1.00 92.56 84 PHE A C 1
ATOM 648 O O . PHE A 1 84 ? 6.839 4.070 -9.163 1.00 92.56 84 PHE A O 1
ATOM 655 N N . HIS A 1 85 ? 7.577 2.315 -7.948 1.00 91.50 85 HIS A N 1
ATOM 656 C CA . HIS A 1 85 ? 8.937 2.338 -8.487 1.00 91.50 85 HIS A CA 1
ATOM 657 C C . HIS A 1 85 ? 8.931 2.273 -10.013 1.00 91.50 85 HIS A C 1
ATOM 659 O O . HIS A 1 85 ? 9.549 3.093 -10.691 1.00 91.50 85 HIS A O 1
ATOM 665 N N . LEU A 1 86 ? 8.186 1.321 -10.575 1.00 89.31 86 LEU A N 1
ATOM 666 C CA . LEU A 1 86 ? 8.186 1.100 -12.011 1.00 89.31 86 LEU A CA 1
ATOM 667 C C . LEU A 1 86 ? 7.515 2.233 -12.796 1.00 89.31 86 LEU A C 1
ATOM 669 O O . LEU A 1 86 ? 8.095 2.757 -13.746 1.00 89.31 86 LEU A O 1
ATOM 673 N N . ALA A 1 87 ? 6.284 2.590 -12.434 1.00 88.69 87 ALA A N 1
ATOM 674 C CA . ALA A 1 87 ? 5.514 3.608 -13.139 1.00 88.69 87 ALA A CA 1
ATOM 675 C C . ALA A 1 87 ? 6.142 4.996 -12.967 1.00 88.69 87 ALA A C 1
ATOM 677 O O . ALA A 1 87 ? 6.214 5.755 -13.935 1.00 88.69 87 ALA A O 1
ATOM 678 N N . GLY A 1 88 ? 6.654 5.301 -11.774 1.00 90.19 88 GLY A N 1
ATOM 679 C CA . GLY A 1 88 ? 7.369 6.539 -11.512 1.00 90.19 88 GLY A CA 1
ATOM 680 C C . GLY A 1 88 ? 8.699 6.617 -12.265 1.00 90.19 88 GLY A C 1
ATOM 681 O O . GLY A 1 88 ? 8.966 7.643 -12.886 1.00 90.19 88 GLY A O 1
ATOM 682 N N . TYR A 1 89 ? 9.473 5.523 -12.341 1.00 88.38 89 TYR A N 1
ATOM 683 C CA . TYR A 1 89 ? 10.694 5.469 -13.156 1.00 88.38 89 TYR A CA 1
ATOM 684 C C . TYR A 1 89 ? 10.400 5.740 -14.636 1.00 88.38 89 TYR A C 1
ATOM 686 O O . TYR A 1 89 ? 11.066 6.565 -15.260 1.00 88.38 89 TYR A O 1
ATOM 694 N N . LEU A 1 90 ? 9.364 5.098 -15.189 1.00 87.31 90 LEU A N 1
ATOM 695 C CA . LEU A 1 90 ? 8.929 5.342 -16.568 1.00 87.31 90 LEU A CA 1
ATOM 696 C C . LEU A 1 90 ? 8.455 6.784 -16.797 1.00 87.31 90 LEU A C 1
ATOM 698 O O . LEU A 1 90 ? 8.624 7.310 -17.893 1.00 87.31 90 LEU A O 1
ATOM 702 N N . SER A 1 91 ? 7.890 7.417 -15.768 1.00 87.06 91 SER A N 1
ATOM 703 C CA . SER A 1 91 ? 7.384 8.792 -15.825 1.00 87.06 91 SER A CA 1
ATOM 704 C C . SER A 1 91 ? 8.444 9.852 -15.497 1.00 87.06 91 SER A C 1
ATOM 706 O O . SER A 1 91 ? 8.131 11.039 -15.520 1.00 87.06 91 SER A O 1
ATOM 708 N N . GLY A 1 92 ? 9.681 9.457 -15.169 1.00 87.75 92 GLY A N 1
ATOM 709 C CA . GLY A 1 92 ? 10.739 10.381 -14.748 1.00 87.75 92 GLY A CA 1
ATOM 710 C C . GLY A 1 92 ? 10.526 11.011 -13.364 1.00 87.75 92 GLY A C 1
ATOM 711 O O . GLY A 1 92 ? 11.142 12.031 -13.062 1.00 87.75 92 GLY A O 1
ATOM 712 N N . ASP A 1 93 ? 9.668 10.428 -12.522 1.00 88.94 93 ASP A N 1
ATOM 713 C CA . ASP A 1 93 ? 9.437 10.884 -11.149 1.00 88.94 93 ASP A CA 1
ATOM 714 C C . ASP A 1 93 ? 10.601 10.444 -10.252 1.00 88.94 93 ASP A C 1
ATOM 716 O O . ASP A 1 93 ? 10.819 9.251 -10.036 1.00 88.94 93 ASP A O 1
ATOM 720 N N . SER A 1 94 ? 11.353 11.400 -9.704 1.00 89.75 94 SER A N 1
ATOM 721 C CA . SER A 1 94 ? 12.506 11.108 -8.846 1.00 89.75 94 SER A CA 1
ATOM 722 C C . SER A 1 94 ? 12.126 10.413 -7.536 1.00 89.75 94 SER A C 1
ATOM 724 O O . SER A 1 94 ? 12.951 9.682 -6.984 1.00 89.75 94 SER A O 1
ATOM 726 N N . ARG A 1 95 ? 10.879 10.568 -7.065 1.00 91.12 95 ARG A N 1
ATOM 727 C CA . ARG A 1 95 ? 10.363 9.852 -5.885 1.00 91.12 95 ARG A CA 1
ATOM 728 C C . ARG A 1 95 ? 10.293 8.348 -6.111 1.00 91.12 95 ARG A C 1
ATOM 730 O O . ARG A 1 95 ? 10.320 7.587 -5.156 1.00 91.12 95 ARG A O 1
ATOM 737 N N . ALA A 1 96 ? 10.272 7.901 -7.365 1.00 87.88 96 ALA A N 1
ATOM 738 C CA . ALA A 1 96 ? 10.258 6.487 -7.712 1.00 87.88 96 ALA A CA 1
ATOM 739 C C . ALA A 1 96 ? 11.536 5.738 -7.309 1.00 87.88 96 ALA A C 1
ATOM 741 O O . ALA A 1 96 ? 11.583 4.525 -7.453 1.00 87.88 96 ALA A O 1
ATOM 742 N N . ALA A 1 97 ? 12.584 6.420 -6.843 1.00 88.00 97 ALA A N 1
ATOM 743 C CA . ALA A 1 97 ? 13.764 5.793 -6.246 1.00 88.00 97 ALA A CA 1
ATOM 744 C C . ALA A 1 97 ? 13.763 5.849 -4.703 1.00 88.00 97 ALA A C 1
ATOM 746 O O . ALA A 1 97 ? 14.691 5.336 -4.081 1.00 88.00 97 ALA A O 1
ATOM 747 N N . ASP A 1 98 ? 12.760 6.487 -4.089 1.00 91.88 98 ASP A N 1
ATOM 748 C CA . ASP A 1 98 ? 12.637 6.644 -2.640 1.00 91.88 98 ASP A CA 1
ATOM 749 C C . ASP A 1 98 ? 11.763 5.526 -2.051 1.00 91.88 98 ASP A C 1
ATOM 751 O O . ASP A 1 98 ? 10.548 5.460 -2.253 1.00 91.88 98 ASP A O 1
ATOM 755 N N . GLU A 1 99 ? 12.400 4.642 -1.285 1.00 91.69 99 GLU A N 1
ATOM 756 C CA . GLU A 1 99 ? 11.752 3.529 -0.586 1.00 91.69 99 GLU A CA 1
ATOM 757 C C . GLU A 1 99 ? 10.687 4.007 0.408 1.00 91.69 99 GLU A C 1
ATOM 759 O O . GLU A 1 99 ? 9.658 3.354 0.573 1.00 91.69 99 GLU A O 1
ATOM 764 N N . ARG A 1 100 ? 10.878 5.161 1.065 1.00 94.31 100 ARG A N 1
ATOM 765 C CA . ARG A 1 100 ? 9.878 5.700 2.000 1.00 94.31 100 ARG A CA 1
ATOM 766 C C . ARG A 1 100 ? 8.606 6.073 1.266 1.00 94.31 100 ARG A C 1
ATOM 768 O O . ARG A 1 100 ? 7.522 5.758 1.756 1.00 94.31 100 ARG A O 1
ATOM 775 N N . ASP A 1 101 ? 8.724 6.722 0.111 1.00 95.56 101 ASP A N 1
ATOM 776 C CA . ASP A 1 101 ? 7.562 7.068 -0.708 1.00 95.56 101 ASP A CA 1
ATOM 777 C C . ASP A 1 101 ? 6.879 5.811 -1.262 1.00 95.56 101 ASP A C 1
ATOM 779 O O . ASP A 1 101 ? 5.649 5.741 -1.255 1.00 95.56 101 ASP A O 1
ATOM 783 N N . ALA A 1 102 ? 7.638 4.772 -1.618 1.00 95.00 102 ALA A N 1
ATOM 784 C CA . ALA A 1 102 ? 7.078 3.485 -2.024 1.00 95.00 102 ALA A CA 1
ATOM 785 C C . ALA A 1 102 ? 6.329 2.766 -0.880 1.00 95.00 102 ALA A C 1
ATOM 787 O O . ALA A 1 102 ? 5.208 2.287 -1.077 1.00 95.00 102 ALA A O 1
ATOM 788 N N . TYR A 1 103 ? 6.867 2.747 0.347 1.00 96.31 103 TYR A N 1
ATOM 789 C CA . TYR A 1 103 ? 6.152 2.231 1.527 1.00 96.31 103 TYR A CA 1
ATOM 790 C C . TYR A 1 103 ? 4.893 3.043 1.844 1.00 96.31 103 TYR A C 1
ATOM 792 O O . TYR A 1 103 ? 3.845 2.476 2.163 1.00 96.31 103 TYR A O 1
ATOM 800 N N . TRP A 1 104 ? 4.960 4.370 1.727 1.00 97.56 104 TRP A N 1
ATOM 801 C CA . TRP A 1 104 ? 3.778 5.216 1.855 1.00 97.56 104 TRP A CA 1
ATOM 802 C C . TRP A 1 104 ? 2.742 4.914 0.772 1.00 97.56 104 TRP A C 1
ATOM 804 O O . TRP A 1 104 ? 1.554 4.856 1.083 1.00 97.56 104 TRP A O 1
ATOM 814 N N . MET A 1 105 ? 3.159 4.659 -0.470 1.00 97.25 105 MET A N 1
ATOM 815 C CA . MET A 1 105 ? 2.251 4.270 -1.549 1.00 97.25 105 MET A CA 1
ATOM 816 C C . MET A 1 105 ? 1.522 2.959 -1.241 1.00 97.25 105 MET A C 1
ATOM 818 O O . MET A 1 105 ? 0.300 2.875 -1.419 1.00 97.25 105 MET A O 1
ATOM 822 N N . GLY A 1 106 ? 2.248 1.961 -0.735 1.00 97.06 106 GLY A N 1
ATOM 823 C CA . GLY A 1 106 ? 1.686 0.693 -0.270 1.00 97.06 106 GLY A CA 1
ATOM 824 C C . GLY A 1 106 ? 0.611 0.902 0.797 1.00 97.06 106 GLY A C 1
ATOM 825 O O . GLY A 1 106 ? -0.547 0.515 0.615 1.00 97.06 106 GLY A O 1
ATOM 826 N N . LEU A 1 107 ? 0.941 1.640 1.856 1.00 98.06 107 LEU A N 1
ATOM 827 C CA . LEU A 1 107 ? 0.025 1.955 2.950 1.00 98.06 107 LEU A CA 1
ATOM 828 C C . LEU A 1 107 ? -1.205 2.769 2.511 1.00 98.06 107 LEU A C 1
ATOM 830 O O . LEU A 1 107 ? -2.339 2.432 2.862 1.00 98.06 107 LEU A O 1
ATOM 834 N N . CYS A 1 108 ? -1.013 3.818 1.710 1.00 97.88 108 CYS A N 1
ATOM 835 C CA . CYS A 1 108 ? -2.110 4.617 1.165 1.00 97.88 108 CYS A CA 1
ATOM 836 C C . CYS A 1 108 ? -3.048 3.767 0.303 1.00 97.88 108 CYS A C 1
ATOM 838 O O . CYS A 1 108 ? -4.270 3.932 0.355 1.00 97.88 108 CYS A O 1
ATOM 840 N N . SER A 1 109 ? -2.490 2.822 -0.454 1.00 97.81 109 SER A N 1
ATOM 841 C CA . SER A 1 109 ? -3.265 1.878 -1.256 1.00 97.81 109 SER A CA 1
ATOM 842 C C . SER A 1 109 ? -4.035 0.892 -0.388 1.00 97.81 109 SER A C 1
ATOM 844 O O . SER A 1 109 ? -5.218 0.684 -0.644 1.00 97.81 109 SER A O 1
ATOM 846 N N . GLN A 1 110 ? -3.434 0.350 0.678 1.00 98.12 110 GLN A N 1
ATOM 847 C CA . GLN A 1 110 ? -4.141 -0.507 1.636 1.00 98.12 110 GLN A CA 1
ATOM 848 C C . GLN A 1 110 ? -5.367 0.213 2.212 1.00 98.12 110 GLN A C 1
ATOM 850 O O . GLN A 1 110 ? -6.482 -0.308 2.138 1.00 98.12 110 GLN A O 1
ATOM 855 N N . LEU A 1 111 ? -5.197 1.450 2.696 1.00 97.94 111 LEU A N 1
ATOM 856 C CA . LEU A 1 111 ? -6.310 2.229 3.237 1.00 97.94 111 LEU A CA 1
ATOM 857 C C . LEU A 1 111 ? -7.378 2.500 2.173 1.00 97.94 111 LEU A C 1
ATOM 859 O O . LEU A 1 111 ? -8.564 2.296 2.426 1.00 97.94 111 LEU A O 1
ATOM 863 N N . ARG A 1 112 ? -6.983 2.918 0.964 1.00 97.06 112 ARG A N 1
ATOM 864 C CA . ARG A 1 112 ? -7.929 3.255 -0.108 1.00 97.06 112 ARG A CA 1
ATOM 865 C C . ARG A 1 112 ? -8.699 2.043 -0.633 1.00 97.06 112 ARG A C 1
ATOM 867 O O . ARG A 1 112 ? -9.919 2.140 -0.760 1.00 97.06 112 ARG A O 1
ATOM 874 N N . VAL A 1 113 ? -8.012 0.935 -0.895 1.00 97.50 113 VAL A N 1
ATOM 875 C CA . VAL A 1 113 ? -8.563 -0.271 -1.535 1.00 97.50 113 VAL A CA 1
ATOM 876 C C . VAL A 1 113 ? -9.301 -1.156 -0.534 1.00 97.50 113 VAL A C 1
ATOM 878 O O . VAL A 1 113 ? -10.391 -1.634 -0.832 1.00 97.50 113 VAL A O 1
ATOM 881 N N . LEU A 1 114 ? -8.735 -1.366 0.657 1.00 97.31 114 LEU A N 1
ATOM 882 C CA . LEU A 1 114 ? -9.279 -2.298 1.655 1.00 97.31 114 LEU A CA 1
ATOM 883 C C . LEU A 1 114 ? -10.083 -1.594 2.754 1.00 97.31 114 LEU A C 1
ATOM 885 O O . LEU A 1 114 ? -10.765 -2.248 3.540 1.00 97.31 114 LEU A O 1
ATOM 889 N N . GLY A 1 115 ? -9.989 -0.266 2.842 1.00 97.69 115 GLY A N 1
ATOM 890 C CA . GLY A 1 115 ? -10.645 0.532 3.877 1.00 97.69 115 GLY A CA 1
ATOM 891 C C . GLY A 1 115 ? -9.966 0.476 5.243 1.00 97.69 115 GLY A C 1
ATOM 892 O O . GLY A 1 115 ? -10.389 1.183 6.158 1.00 97.69 115 GLY A O 1
ATOM 893 N N . GLN A 1 116 ? -8.920 -0.337 5.394 1.00 97.38 116 GLN A N 1
ATOM 894 C CA . GLN A 1 116 ? -8.190 -0.504 6.641 1.00 97.38 116 GLN A CA 1
ATOM 895 C C . GLN A 1 116 ? -6.744 -0.941 6.408 1.00 97.38 116 GLN A C 1
ATOM 897 O O . GLN A 1 116 ? -6.422 -1.556 5.393 1.00 97.38 116 GLN A O 1
ATOM 902 N N . ILE A 1 117 ? -5.906 -0.694 7.408 1.00 97.56 117 ILE A N 1
ATOM 903 C CA . ILE A 1 117 ? -4.540 -1.199 7.519 1.00 97.56 117 ILE A CA 1
ATOM 904 C C . ILE A 1 117 ? -4.409 -1.870 8.881 1.00 97.56 117 ILE A C 1
ATOM 906 O O . ILE A 1 117 ? -4.548 -1.213 9.913 1.00 97.56 117 ILE A O 1
ATOM 910 N N . LYS A 1 118 ? -4.145 -3.177 8.921 1.00 95.06 118 LYS A N 1
ATOM 911 C CA . LYS A 1 118 ? -3.887 -3.864 10.195 1.00 95.06 118 LYS A CA 1
ATOM 912 C C . LYS A 1 118 ? -2.461 -3.576 10.658 1.00 95.06 118 LYS A C 1
ATOM 914 O O . LYS A 1 118 ? -1.554 -3.491 9.835 1.00 95.06 118 LYS A O 1
ATOM 919 N N . VAL A 1 119 ? -2.216 -3.516 11.968 1.00 93.81 119 VAL A N 1
ATOM 920 C CA . VAL A 1 119 ? -0.853 -3.307 12.503 1.00 93.81 119 VAL A CA 1
ATOM 921 C C . VAL A 1 119 ? 0.148 -4.370 12.019 1.00 93.81 119 VAL A C 1
ATOM 923 O O . VAL A 1 119 ? 1.330 -4.068 11.846 1.00 93.81 119 VAL A O 1
ATOM 926 N N . GLN A 1 120 ? -0.312 -5.600 11.760 1.00 91.06 120 GLN A N 1
ATOM 927 C CA . GLN A 1 120 ? 0.512 -6.681 11.202 1.00 91.06 120 GLN A CA 1
ATOM 928 C C . GLN A 1 120 ? 0.909 -6.460 9.733 1.00 91.06 120 GLN A C 1
ATOM 930 O O . GLN A 1 120 ? 1.808 -7.143 9.251 1.00 91.06 120 GLN A O 1
ATOM 935 N N . ASN A 1 121 ? 0.230 -5.548 9.033 1.00 93.06 121 ASN A N 1
ATOM 936 C CA . ASN A 1 121 ? 0.498 -5.158 7.649 1.00 93.06 121 ASN A CA 1
ATOM 937 C C . ASN A 1 121 ? 1.262 -3.836 7.531 1.00 93.06 121 ASN A C 1
ATOM 939 O O . ASN A 1 121 ? 1.544 -3.399 6.419 1.00 93.06 121 ASN A O 1
ATOM 943 N N . LEU A 1 122 ? 1.590 -3.190 8.652 1.00 93.12 122 LEU A N 1
ATOM 944 C CA . LEU A 1 122 ? 2.513 -2.065 8.621 1.00 93.12 122 LEU A CA 1
ATOM 945 C C . LEU A 1 122 ? 3.909 -2.560 8.209 1.00 93.12 122 LEU A C 1
ATOM 947 O O . LEU A 1 122 ? 4.301 -3.641 8.670 1.00 93.12 122 LEU A O 1
ATOM 951 N N . PRO A 1 123 ? 4.671 -1.764 7.432 1.00 87.19 123 PRO A N 1
ATOM 952 C CA . PRO A 1 123 ? 6.036 -2.075 7.041 1.00 87.19 123 PRO A CA 1
ATOM 953 C C . PRO A 1 123 ? 6.875 -2.590 8.214 1.00 87.19 123 PRO A C 1
ATOM 955 O O . PRO A 1 123 ? 6.726 -2.162 9.370 1.00 87.19 123 PRO A O 1
ATOM 958 N N . GLY A 1 124 ? 7.702 -3.590 7.908 1.00 72.56 124 GLY A N 1
ATOM 959 C CA . GLY A 1 124 ? 8.500 -4.325 8.883 1.00 72.56 124 GLY A CA 1
ATOM 960 C C . GLY A 1 124 ? 9.554 -3.465 9.585 1.00 72.56 124 GLY A C 1
ATOM 961 O O . GLY A 1 124 ? 9.881 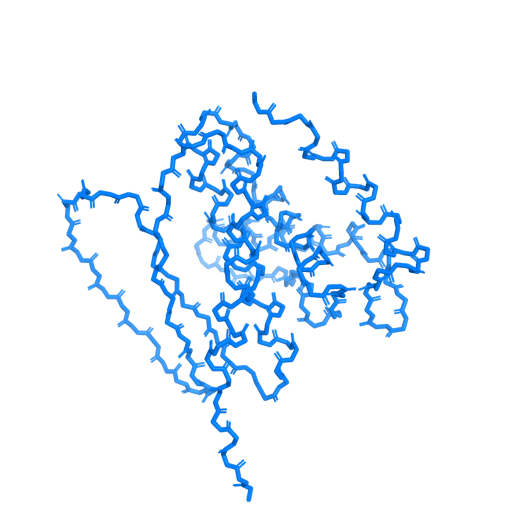-2.359 9.162 1.00 72.56 124 GLY A O 1
ATOM 962 N N . 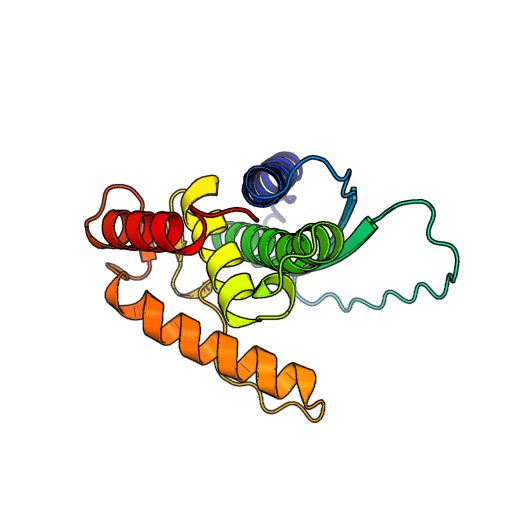GLY A 1 125 ? 10.085 -3.989 10.691 1.00 51.09 125 GLY A N 1
ATOM 963 C CA . GLY A 1 125 ? 11.260 -3.421 11.356 1.00 51.09 125 GLY A CA 1
ATOM 964 C C . GLY A 1 125 ? 12.556 -3.770 10.622 1.00 51.09 125 GLY A C 1
ATOM 965 O O . GLY A 1 125 ? 12.569 -4.680 9.796 1.00 51.09 125 GLY A O 1
ATOM 966 N N . ALA A 1 126 ? 13.638 -3.061 10.954 1.00 47.22 126 ALA A N 1
ATOM 967 C CA . ALA A 1 126 ? 14.952 -3.247 10.346 1.00 47.22 126 ALA A CA 1
ATOM 968 C C . ALA A 1 126 ? 15.420 -4.717 10.420 1.00 47.22 126 ALA A C 1
ATOM 970 O O . ALA A 1 126 ? 15.622 -5.266 11.504 1.00 47.22 126 ALA A O 1
ATOM 971 N N . ILE A 1 127 ? 15.603 -5.345 9.263 1.00 44.25 127 ILE A N 1
ATOM 972 C CA . ILE A 1 127 ? 16.221 -6.652 9.081 1.00 44.25 127 ILE A CA 1
ATOM 973 C C . ILE A 1 127 ? 17.690 -6.389 8.766 1.00 44.25 127 ILE A C 1
ATOM 975 O O . ILE A 1 127 ? 18.017 -5.693 7.802 1.00 44.25 127 ILE A O 1
ATOM 979 N N . ALA A 1 128 ? 18.584 -6.952 9.578 1.00 47.78 128 ALA A N 1
ATOM 980 C CA . ALA A 1 128 ? 19.995 -7.012 9.233 1.00 47.78 128 ALA A CA 1
ATOM 981 C C . ALA A 1 128 ? 20.142 -7.928 8.010 1.00 47.78 128 ALA A C 1
ATOM 983 O O . ALA A 1 128 ? 19.954 -9.139 8.107 1.00 47.78 128 ALA A O 1
ATOM 984 N N . ALA A 1 129 ? 20.406 -7.332 6.853 1.00 53.34 129 ALA A N 1
ATOM 985 C CA . ALA A 1 129 ? 20.651 -8.043 5.610 1.00 53.34 129 ALA A CA 1
ATOM 986 C C . ALA A 1 129 ? 22.081 -7.761 5.145 1.00 53.34 129 ALA A C 1
ATOM 988 O O . ALA A 1 129 ? 22.520 -6.612 5.162 1.00 53.34 129 ALA A O 1
ATOM 989 N N . ASP A 1 130 ? 22.776 -8.791 4.659 1.00 54.81 130 ASP A N 1
ATOM 990 C CA . ASP A 1 130 ? 24.129 -8.660 4.089 1.00 54.81 130 ASP A CA 1
ATOM 991 C C . ASP A 1 130 ? 24.139 -7.826 2.793 1.00 54.81 130 ASP A C 1
ATOM 993 O O . ASP A 1 130 ? 25.179 -7.366 2.324 1.00 54.81 130 ASP A O 1
ATOM 997 N N . ASN A 1 131 ? 22.959 -7.603 2.210 1.00 70.12 131 ASN A N 1
ATOM 998 C CA . ASN A 1 131 ? 22.758 -6.730 1.066 1.00 70.12 131 ASN A CA 1
ATOM 999 C C . ASN A 1 131 ? 22.417 -5.305 1.533 1.00 70.12 131 ASN A C 1
ATOM 1001 O O . ASN A 1 131 ? 21.371 -5.067 2.139 1.00 70.12 131 ASN A O 1
ATOM 1005 N N . GLN A 1 132 ? 23.269 -4.342 1.174 1.00 70.69 132 GLN A N 1
ATOM 1006 C CA . GLN A 1 132 ? 23.113 -2.937 1.554 1.00 70.69 132 GLN A CA 1
ATOM 1007 C C . GLN A 1 132 ? 21.798 -2.304 1.060 1.00 70.69 132 GLN A C 1
ATOM 1009 O O . GLN A 1 132 ? 21.250 -1.454 1.758 1.00 70.69 132 GLN A O 1
ATOM 1014 N N . ALA A 1 133 ? 21.274 -2.708 -0.102 1.00 71.25 133 ALA A N 1
ATOM 1015 C CA . ALA A 1 133 ? 19.986 -2.220 -0.601 1.00 71.25 133 ALA A CA 1
ATOM 1016 C C . ALA A 1 133 ? 18.826 -2.724 0.272 1.00 71.25 133 ALA A C 1
ATOM 1018 O O . ALA A 1 133 ? 17.967 -1.939 0.666 1.00 71.25 133 ALA A O 1
ATOM 1019 N N . LEU A 1 134 ? 18.866 -4.001 0.672 1.00 68.25 134 LEU A N 1
ATOM 1020 C CA . LEU A 1 134 ? 17.879 -4.578 1.591 1.00 68.25 134 LEU A CA 1
ATOM 1021 C C . LEU A 1 134 ? 17.956 -3.933 2.980 1.00 68.25 134 LEU A C 1
ATOM 1023 O O . LEU A 1 134 ? 16.924 -3.623 3.569 1.00 68.25 134 LEU A O 1
ATOM 1027 N N . ALA A 1 135 ? 19.164 -3.675 3.488 1.00 71.19 135 ALA A N 1
ATOM 1028 C CA . ALA A 1 135 ? 19.350 -2.997 4.770 1.00 71.19 135 ALA A CA 1
ATOM 1029 C C . ALA A 1 135 ? 18.790 -1.560 4.754 1.00 71.19 135 ALA A C 1
ATOM 1031 O O . ALA A 1 135 ? 18.162 -1.135 5.725 1.00 71.19 135 ALA A O 1
ATOM 1032 N N . ARG A 1 136 ? 18.979 -0.817 3.651 1.00 78.06 136 ARG A N 1
ATOM 1033 C CA . ARG A 1 136 ? 18.422 0.537 3.480 1.00 78.06 136 ARG A CA 1
ATOM 1034 C C . ARG A 1 136 ? 16.898 0.521 3.380 1.00 78.06 136 ARG A C 1
ATOM 1036 O O . ARG A 1 136 ? 16.263 1.168 4.207 1.00 78.06 136 ARG A O 1
ATOM 1043 N N . SER A 1 137 ? 16.330 -0.280 2.473 1.00 78.06 137 SER A N 1
ATOM 1044 C CA . SER A 1 137 ? 14.871 -0.427 2.338 1.00 78.06 137 SER A CA 1
ATOM 1045 C C . SER A 1 137 ? 14.231 -0.832 3.670 1.00 78.06 137 SER A C 1
ATOM 1047 O O . SER A 1 137 ? 13.240 -0.252 4.105 1.00 78.06 137 SER A O 1
ATOM 1049 N N . SER A 1 138 ? 14.859 -1.746 4.413 1.00 80.75 138 SER A N 1
ATOM 1050 C CA . SER A 1 138 ? 14.352 -2.156 5.720 1.00 80.75 138 SER A CA 1
ATOM 1051 C C . SER A 1 138 ? 14.445 -1.062 6.794 1.00 80.75 138 SER A C 1
ATOM 1053 O O . SER A 1 138 ? 13.581 -0.972 7.671 1.00 80.75 138 SER A O 1
ATOM 1055 N N . SER A 1 139 ? 15.455 -0.190 6.729 1.00 85.88 139 SER A N 1
ATOM 1056 C CA . SER A 1 139 ? 15.507 0.989 7.594 1.00 85.88 139 SER A CA 1
ATOM 1057 C C . SER A 1 139 ? 14.386 1.975 7.264 1.00 85.88 139 SER A C 1
ATOM 1059 O O . SER A 1 139 ? 13.781 2.522 8.186 1.00 85.88 139 SER A O 1
ATOM 1061 N N . ASP A 1 140 ? 14.095 2.196 5.983 1.00 89.38 140 ASP A N 1
ATOM 1062 C CA . ASP A 1 140 ? 13.014 3.077 5.534 1.00 89.38 140 ASP A CA 1
ATOM 1063 C C . ASP A 1 140 ? 11.632 2.525 5.897 1.00 89.38 140 ASP A C 1
ATOM 1065 O O . ASP A 1 140 ? 10.796 3.278 6.403 1.00 89.38 140 ASP A O 1
ATOM 1069 N N . ALA A 1 141 ? 11.436 1.207 5.802 1.00 89.12 141 ALA A N 1
ATOM 1070 C CA . ALA A 1 141 ? 10.252 0.519 6.317 1.00 89.12 141 ALA A CA 1
ATOM 1071 C C . ALA A 1 141 ? 10.013 0.848 7.800 1.00 89.12 141 ALA A C 1
ATOM 1073 O O . ALA A 1 141 ? 8.911 1.231 8.204 1.00 89.12 141 ALA A O 1
ATOM 1074 N N . TYR A 1 142 ? 11.070 0.770 8.614 1.00 90.25 142 TYR A N 1
ATOM 1075 C CA . TYR A 1 142 ? 10.994 1.092 10.035 1.00 90.25 142 TYR A CA 1
ATOM 1076 C C . TYR A 1 142 ? 10.657 2.569 10.282 1.00 90.25 142 TYR A C 1
ATOM 1078 O O . TYR A 1 142 ? 9.851 2.874 11.165 1.00 90.25 142 TYR A O 1
ATOM 1086 N N . PHE A 1 143 ? 11.236 3.494 9.512 1.00 92.00 143 PHE A N 1
ATOM 1087 C CA . PHE A 1 143 ? 10.906 4.916 9.624 1.00 92.00 143 PHE A CA 1
ATOM 1088 C C . PHE A 1 143 ? 9.434 5.176 9.307 1.00 92.00 143 PHE A C 1
ATOM 1090 O O . PHE A 1 143 ? 8.743 5.763 10.142 1.00 92.00 143 PHE A O 1
ATOM 1097 N N . VAL A 1 144 ? 8.938 4.668 8.177 1.00 95.50 144 VAL A N 1
ATOM 1098 C CA . VAL A 1 144 ? 7.536 4.826 7.770 1.00 95.50 144 VAL A CA 1
ATOM 1099 C C . VAL A 1 144 ? 6.594 4.207 8.799 1.00 95.50 144 VAL A C 1
ATOM 1101 O O . VAL A 1 144 ? 5.610 4.836 9.182 1.00 95.50 144 VAL A O 1
ATOM 1104 N N . ARG A 1 145 ? 6.926 3.032 9.353 1.00 94.81 145 ARG A N 1
ATOM 1105 C CA . ARG A 1 145 ? 6.153 2.424 10.447 1.00 94.81 145 ARG A CA 1
ATOM 1106 C C . ARG A 1 145 ? 5.973 3.382 11.627 1.00 94.81 145 ARG A C 1
ATOM 1108 O O . ARG A 1 145 ? 4.877 3.458 12.181 1.00 94.81 145 ARG A O 1
ATOM 1115 N N . ARG A 1 146 ? 7.027 4.097 12.035 1.00 94.25 146 ARG A N 1
ATOM 1116 C CA . ARG A 1 146 ? 6.934 5.079 13.129 1.00 94.25 146 ARG A CA 1
ATOM 1117 C C . ARG A 1 146 ? 6.126 6.310 12.735 1.00 94.25 146 ARG A C 1
ATOM 1119 O O . ARG A 1 146 ? 5.406 6.823 13.580 1.00 94.25 146 ARG A O 1
ATOM 1126 N N . GLU A 1 147 ? 6.242 6.770 11.491 1.00 95.75 147 GLU A N 1
ATOM 1127 C CA . GLU A 1 147 ? 5.479 7.920 10.985 1.00 95.75 147 GLU A CA 1
ATOM 1128 C C . GLU A 1 147 ? 3.970 7.657 10.998 1.00 95.75 147 GLU A C 1
ATOM 1130 O O . GLU A 1 147 ? 3.201 8.558 11.318 1.00 95.75 147 GLU A O 1
ATOM 1135 N N . VAL A 1 148 ? 3.547 6.425 10.699 1.00 96.50 148 VAL A N 1
ATOM 1136 C CA . VAL A 1 148 ? 2.121 6.060 10.654 1.00 96.50 148 VAL A CA 1
ATOM 1137 C C . VAL A 1 148 ? 1.571 5.527 11.974 1.00 96.50 148 VAL A C 1
ATOM 1139 O O . VAL A 1 148 ? 0.356 5.436 12.137 1.00 96.50 148 VAL A O 1
ATOM 1142 N N . TRP A 1 149 ? 2.439 5.196 12.935 1.00 96.12 149 TRP A N 1
ATOM 1143 C CA . TRP A 1 149 ? 2.033 4.705 14.254 1.00 96.12 149 TRP A CA 1
ATOM 1144 C C . TRP A 1 149 ? 1.010 5.608 14.969 1.00 96.12 149 TRP A C 1
ATOM 1146 O O . TRP A 1 149 ? 0.053 5.066 15.521 1.00 96.12 149 TRP A O 1
ATOM 1156 N N . PRO A 1 150 ? 1.118 6.954 14.927 1.00 97.25 150 PRO A N 1
ATOM 1157 C CA . PRO A 1 150 ? 0.131 7.844 15.541 1.00 97.25 150 PRO A CA 1
ATOM 1158 C C . PRO A 1 150 ? -1.289 7.740 14.964 1.00 97.25 150 PRO A C 1
ATOM 1160 O O . PRO A 1 150 ? -2.231 8.175 15.617 1.00 97.25 150 PRO A O 1
ATOM 1163 N N . PHE A 1 151 ? -1.469 7.176 13.764 1.00 97.50 151 PHE A N 1
ATOM 1164 C CA . PHE A 1 151 ? -2.795 6.987 13.159 1.00 97.50 151 PHE A CA 1
ATOM 1165 C C . PHE A 1 151 ? -3.493 5.705 13.621 1.00 97.50 151 PHE A C 1
ATOM 1167 O O . PHE A 1 151 ? -4.668 5.494 13.315 1.00 97.50 151 PHE A O 1
ATOM 1174 N N . VAL A 1 152 ? -2.775 4.820 14.316 1.00 97.06 152 VAL A N 1
ATOM 1175 C CA . VAL A 1 152 ? -3.293 3.523 14.748 1.00 97.06 152 VAL A CA 1
ATOM 1176 C C . VAL A 1 152 ? -4.249 3.704 15.925 1.00 97.06 152 VAL A C 1
ATOM 1178 O O . VAL A 1 152 ? -3.895 4.282 16.949 1.00 97.06 152 VAL A O 1
ATOM 1181 N N . SER A 1 153 ? -5.435 3.113 15.808 1.00 95.62 153 SER A N 1
ATOM 1182 C CA . SER A 1 153 ? -6.398 2.939 16.894 1.00 95.62 153 SER A CA 1
ATOM 1183 C C . SER A 1 153 ? -6.898 1.495 16.901 1.00 95.62 153 SER A C 1
ATOM 1185 O O . SER A 1 153 ? -7.121 0.904 15.847 1.00 95.62 153 SER A O 1
ATOM 1187 N N . GLU A 1 154 ? -7.037 0.887 18.080 1.00 91.19 154 GLU A N 1
ATOM 1188 C CA . GLU A 1 154 ? -7.542 -0.492 18.216 1.00 91.19 154 GLU A CA 1
ATOM 1189 C C . GLU A 1 154 ? -6.820 -1.513 17.303 1.00 91.19 154 GLU A C 1
ATOM 1191 O O . GLU A 1 154 ? -7.422 -2.410 16.716 1.00 91.19 154 GLU A O 1
ATOM 1196 N N . SER A 1 155 ? -5.492 -1.391 17.183 1.00 92.38 155 SER A N 1
ATOM 1197 C CA . SER A 1 155 ? -4.627 -2.263 16.362 1.00 92.38 155 SER A CA 1
ATOM 1198 C C . SER A 1 155 ? -4.817 -2.176 14.839 1.00 92.38 155 SER A C 1
ATOM 1200 O O . SER A 1 155 ? -4.354 -3.059 14.104 1.00 92.38 155 SER A O 1
ATOM 1202 N N . LYS A 1 156 ? -5.444 -1.111 14.337 1.00 96.31 156 LYS A N 1
ATOM 1203 C CA . LYS A 1 156 ? -5.553 -0.835 12.900 1.00 96.31 156 LYS A CA 1
ATOM 1204 C C . LYS A 1 156 ? -5.630 0.661 12.602 1.00 96.31 156 LYS A C 1
ATOM 1206 O O . LYS A 1 156 ? -5.806 1.484 13.488 1.00 96.31 156 LYS A O 1
ATOM 1211 N N . ILE A 1 157 ? -5.509 1.012 11.334 1.00 98.00 157 ILE A N 1
ATOM 1212 C CA . ILE A 1 157 ? -5.894 2.319 10.801 1.00 98.00 157 ILE A CA 1
ATOM 1213 C C . ILE A 1 157 ? -7.131 2.064 9.947 1.00 98.00 157 ILE A C 1
ATOM 1215 O O . ILE A 1 157 ? -7.106 1.178 9.098 1.00 98.00 157 ILE A O 1
ATOM 1219 N N . GLN A 1 158 ? -8.230 2.769 10.196 1.00 98.12 158 GLN A N 1
ATOM 1220 C CA . GLN A 1 158 ? -9.531 2.477 9.586 1.00 98.12 158 GLN A CA 1
ATOM 1221 C C . GLN A 1 158 ? -10.114 3.744 8.964 1.00 98.12 158 GLN A C 1
ATOM 1223 O O . GLN A 1 158 ? -10.164 4.780 9.627 1.00 98.12 158 GLN A O 1
ATOM 1228 N N . LYS A 1 159 ? -10.603 3.662 7.722 1.00 96.50 159 LYS A N 1
ATOM 1229 C CA . LYS A 1 159 ? -11.339 4.766 7.084 1.00 96.50 159 LYS A CA 1
ATOM 1230 C C . LYS A 1 159 ? -12.516 5.240 7.941 1.00 96.50 159 LYS A C 1
ATOM 1232 O O . LYS A 1 159 ? -13.196 4.417 8.551 1.00 96.50 159 LYS A O 1
ATOM 1237 N N . GLY A 1 160 ? -12.763 6.550 7.951 1.00 95.81 160 GLY A N 1
ATOM 1238 C CA . GLY A 1 160 ? -13.835 7.176 8.737 1.00 95.81 160 GLY A CA 1
ATOM 1239 C C . GLY A 1 160 ? -13.572 7.235 10.246 1.00 95.81 160 GLY A C 1
ATOM 1240 O O . GLY A 1 160 ? -14.470 7.564 11.013 1.00 95.81 160 GLY A O 1
ATOM 1241 N N . THR A 1 161 ? -12.360 6.890 10.689 1.00 97.81 161 THR A N 1
ATOM 1242 C CA . THR A 1 161 ? -11.882 7.199 12.045 1.00 97.81 161 THR A CA 1
ATOM 1243 C C . THR A 1 161 ? -10.930 8.395 11.985 1.00 97.81 161 THR A C 1
ATOM 1245 O O . THR A 1 161 ? -10.303 8.590 10.940 1.00 97.81 161 THR A O 1
ATOM 1248 N N . PRO A 1 162 ? -10.716 9.138 13.089 1.00 97.75 162 PRO A N 1
ATOM 1249 C CA . PRO A 1 162 ? -9.795 10.279 13.088 1.00 97.75 162 PRO A CA 1
ATOM 1250 C C . PRO A 1 162 ? -8.380 9.933 12.593 1.00 97.75 162 PRO A C 1
ATOM 1252 O O . PRO A 1 162 ? -7.765 10.702 11.852 1.00 97.75 162 PRO A O 1
ATOM 1255 N N . GLY A 1 163 ? -7.868 8.749 12.956 1.00 97.44 163 GLY A N 1
ATOM 1256 C CA . GLY A 1 163 ? -6.574 8.254 12.477 1.00 97.44 163 GLY A CA 1
ATOM 1257 C C . GLY A 1 163 ? -6.576 7.945 10.978 1.00 97.44 163 GLY A C 1
ATOM 1258 O O . GLY A 1 163 ? -5.642 8.318 10.270 1.00 97.44 163 GLY A O 1
ATOM 1259 N N . GLY A 1 164 ? -7.650 7.332 10.472 1.00 98.00 164 GLY A N 1
ATOM 1260 C CA . GLY A 1 164 ? -7.826 7.084 9.040 1.00 98.00 164 GLY A CA 1
ATOM 1261 C C . GLY A 1 164 ? -7.911 8.365 8.214 1.00 98.00 164 GLY A C 1
ATOM 1262 O O . GLY A 1 164 ? -7.211 8.478 7.217 1.00 98.00 164 GLY A O 1
ATOM 1263 N N . GLU A 1 165 ? -8.700 9.347 8.646 1.00 98.12 165 GLU A N 1
ATOM 1264 C CA . GLU A 1 165 ? -8.851 10.641 7.958 1.00 98.12 165 GLU A CA 1
ATOM 1265 C C . GLU A 1 165 ? -7.541 11.445 7.943 1.00 98.12 165 GLU A C 1
ATOM 1267 O O . GLU A 1 165 ? -7.157 12.031 6.924 1.00 98.12 165 GLU A O 1
ATOM 1272 N N . S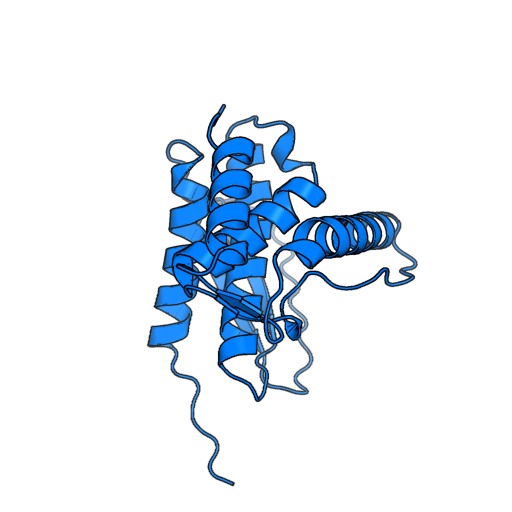ER A 1 166 ? -6.806 11.424 9.061 1.00 98.00 166 SER A N 1
ATOM 1273 C CA . SER A 1 166 ? -5.477 12.039 9.153 1.00 98.00 166 SER A CA 1
ATOM 1274 C C . SER A 1 166 ? -4.495 11.382 8.182 1.00 98.00 166 SER A C 1
ATOM 1276 O O . SER A 1 166 ? -3.760 12.070 7.470 1.00 98.00 166 SER A O 1
ATOM 1278 N N . MET A 1 167 ? -4.518 10.050 8.097 1.00 97.62 167 MET A N 1
ATOM 1279 C CA . MET A 1 167 ? -3.686 9.310 7.156 1.00 97.62 167 MET A CA 1
ATOM 1280 C C . MET A 1 167 ? -4.086 9.567 5.699 1.00 97.62 167 MET A C 1
ATOM 1282 O O . MET A 1 167 ? -3.211 9.750 4.859 1.00 97.62 167 MET A O 1
ATOM 1286 N N . GLU A 1 168 ? -5.381 9.633 5.380 1.00 97.06 168 GLU A N 1
ATOM 1287 C CA . GLU A 1 168 ? -5.856 9.986 4.035 1.00 97.06 168 GLU A CA 1
ATOM 1288 C C . GLU A 1 168 ? -5.388 11.382 3.625 1.00 97.06 168 GLU A C 1
ATOM 1290 O O . GLU A 1 168 ? -4.933 11.573 2.496 1.00 97.06 168 GLU A O 1
ATOM 1295 N N . THR A 1 169 ? -5.425 12.341 4.550 1.00 96.94 169 THR A N 1
ATOM 1296 C CA . THR A 1 169 ? -4.897 13.691 4.328 1.00 96.94 169 THR A CA 1
ATOM 1297 C C . THR A 1 169 ? -3.396 13.656 4.041 1.00 96.94 169 THR A C 1
ATOM 1299 O O . THR A 1 169 ? -2.948 14.264 3.068 1.00 96.94 169 THR A O 1
ATOM 1302 N N . ALA A 1 170 ? -2.621 12.892 4.820 1.00 96.56 170 ALA A N 1
ATOM 1303 C CA . ALA A 1 170 ? -1.188 12.712 4.587 1.00 96.56 170 ALA A CA 1
ATOM 1304 C C . ALA A 1 170 ? -0.900 12.062 3.220 1.00 96.56 170 ALA A C 1
ATOM 1306 O O . ALA A 1 170 ? -0.057 12.553 2.470 1.00 96.56 170 ALA A O 1
ATOM 1307 N N . CYS A 1 171 ? -1.648 11.015 2.859 1.00 96.31 171 CYS A N 1
ATOM 1308 C CA . CYS A 1 171 ? -1.573 10.357 1.555 1.00 96.31 171 CYS A CA 1
ATOM 1309 C C . CYS A 1 171 ? -1.864 11.326 0.407 1.00 96.31 171 CYS A C 1
ATOM 1311 O O . CYS A 1 171 ? -1.130 11.367 -0.580 1.00 96.31 171 CYS A O 1
ATOM 1313 N N . ASN A 1 172 ? -2.925 12.124 0.539 1.00 93.94 172 ASN A N 1
ATOM 1314 C CA . ASN A 1 172 ? -3.286 13.117 -0.459 1.00 93.94 172 ASN A CA 1
ATOM 1315 C C . ASN A 1 172 ? -2.176 14.150 -0.598 1.00 93.94 172 ASN A C 1
ATOM 1317 O O . ASN A 1 172 ? -1.726 14.372 -1.709 1.00 93.94 172 ASN A O 1
ATOM 1321 N N . HIS A 1 173 ? -1.679 14.729 0.494 1.00 93.56 173 HIS A N 1
ATOM 1322 C CA . HIS A 1 173 ? -0.607 15.726 0.449 1.00 93.56 173 HIS A CA 1
ATOM 1323 C C . HIS A 1 173 ? 0.676 15.185 -0.204 1.00 93.56 173 HIS A C 1
ATOM 1325 O O . HIS A 1 173 ? 1.296 15.864 -1.017 1.00 93.56 173 HIS A O 1
ATOM 1331 N N . ARG A 1 174 ? 1.046 13.937 0.097 1.00 92.62 174 ARG A N 1
ATOM 1332 C CA . ARG A 1 174 ? 2.276 13.317 -0.413 1.00 92.62 174 ARG A CA 1
ATOM 1333 C C . ARG A 1 174 ? 2.248 13.048 -1.920 1.00 92.62 174 ARG A C 1
ATOM 1335 O O . ARG A 1 174 ? 3.274 13.175 -2.585 1.00 92.62 174 ARG A O 1
ATOM 1342 N N . PHE A 1 175 ? 1.075 12.713 -2.459 1.00 91.06 175 PHE A N 1
ATOM 1343 C CA . PHE A 1 175 ? 0.911 12.277 -3.850 1.00 91.06 175 PHE A CA 1
ATOM 1344 C C . PHE A 1 175 ? -0.014 13.176 -4.692 1.00 91.06 175 PHE A C 1
ATOM 1346 O O . PHE A 1 175 ? -0.370 12.805 -5.804 1.00 91.06 175 PHE A O 1
ATOM 1353 N N . SER A 1 176 ? -0.413 14.357 -4.207 1.00 77.94 176 SER A N 1
ATOM 1354 C CA . SER A 1 176 ? -1.302 15.283 -4.946 1.00 77.94 176 SER A CA 1
ATOM 1355 C C . SER A 1 176 ? -0.609 15.998 -6.102 1.00 77.94 176 SER A C 1
ATOM 1357 O O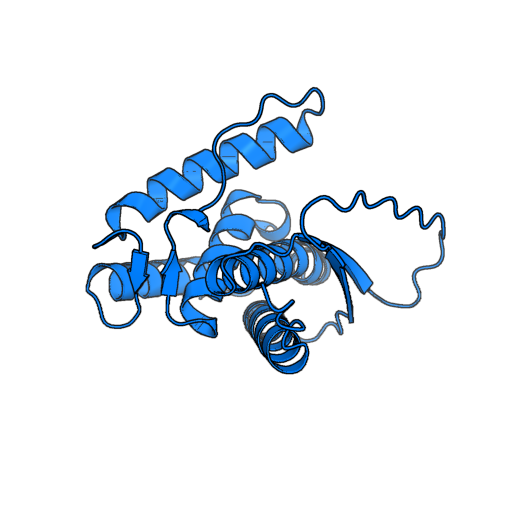 . SER A 1 176 ? -1.280 16.440 -7.030 1.00 77.94 176 SER A O 1
ATOM 1359 N N . ASN A 1 177 ? 0.721 16.038 -6.089 1.00 59.00 177 ASN A N 1
ATOM 1360 C CA . ASN A 1 177 ? 1.523 16.471 -7.221 1.00 59.00 177 ASN A CA 1
ATOM 1361 C C . ASN A 1 177 ? 2.077 15.211 -7.898 1.00 59.00 177 ASN A C 1
ATOM 1363 O O . ASN A 1 177 ? 3.117 14.680 -7.493 1.00 59.00 177 ASN A O 1
ATOM 1367 N N . GLY A 1 178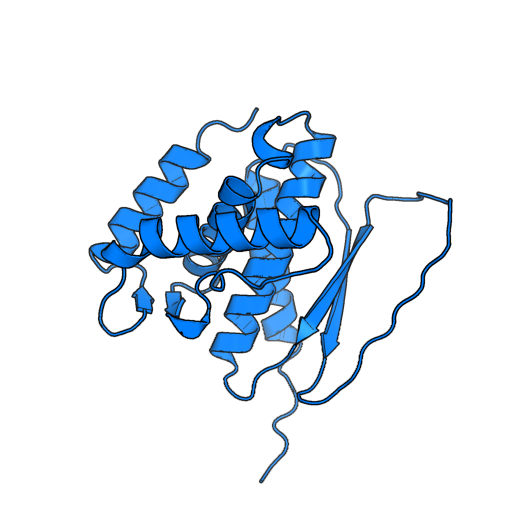 ? 1.348 14.679 -8.882 1.00 54.53 178 GLY A N 1
ATOM 1368 C CA . GLY A 1 178 ? 1.996 13.878 -9.925 1.00 54.53 178 GLY A CA 1
ATOM 1369 C C . GLY A 1 178 ? 3.045 14.747 -10.639 1.00 54.53 178 GLY A C 1
ATOM 1370 O O . GLY A 1 178 ? 2.946 15.974 -10.542 1.00 54.53 178 GLY A O 1
ATOM 1371 N N . PRO A 1 179 ? 4.067 14.155 -11.276 1.00 46.56 179 PRO A N 1
ATOM 1372 C CA . PRO A 1 179 ? 4.997 14.928 -12.098 1.00 46.56 179 PRO A CA 1
ATOM 1373 C C . PRO A 1 179 ? 4.273 15.808 -13.134 1.00 46.56 179 PRO A C 1
ATOM 1375 O O . PRO A 1 179 ? 3.189 15.402 -13.627 1.00 46.56 179 PRO A O 1
#

Organism: Xanthomonas vasicola (NCBI:txid56459)

pLDDT: mean 82.84, std 17.2, range [32.0, 98.12]

Sequence (179 aa):
MQDQKPDIARYCIAIEGALRQVLSLYKQHPVSIHIYLLPAGAGFKYTKSSFRVSGTTLSLAAPLFTDDQRSLGNIVDLVSHEAFHLAGYLSGDSRAADERDAYWMGLCSQLRVLGQIKVQNLPGGAIAADNQALARSSSDAYFVRREVWPFVSESKIQKGTPGGESMETACNHRFSNGP

Radius of gyration: 16.23 Å; chains: 1; bounding box: 38×45×43 Å

Foldseek 3Di:
DDPPPDPVVVLVLLLVLLLVLLCVLFPDDDEAEAEAEAEPPDDDDDDDDDPDPPGHYHYYYFYDDPPNLLRSLRSSLRSNLQSNLRRCVVRVNPCSVPLLVSNLRSVLSSCVRVQKAALSSQQAAQDDDPDPVSRVSNNSSNVSSVVLVVLDDPRMRGPPDPSVVVSNVVSCVSRVDRD

Secondary structure (DSSP, 8-state):
-------HHHHHHHHHHHHHHHHTTS----EEEEEEEEPTT------------SSEEEEEEEEPPSSHHHHHHHHHHHHHHHHHHHHHHHTT-GGGG-HHHHHHHHHHHHHHHHSEEEGGGS-PPPP--SSHHHHHHHHHHHHHHHHHGGG-BTTEEETTSHHHHHHHHHHHHHHS---